Protein AF-A0A5K1AXX7-F1 (afdb_monomer_lite)

Structure (mmCIF, N/CA/C/O backbone):
data_AF-A0A5K1AXX7-F1
#
_entry.id   AF-A0A5K1AXX7-F1
#
loop_
_atom_site.group_PDB
_atom_site.id
_atom_site.type_symbol
_atom_site.label_atom_id
_atom_site.label_alt_id
_atom_site.label_comp_id
_atom_site.label_asym_id
_atom_site.label_entity_id
_atom_site.label_seq_id
_atom_site.pdbx_PDB_ins_code
_atom_site.Cartn_x
_atom_site.Cartn_y
_atom_site.Cartn_z
_atom_site.occupancy
_atom_site.B_iso_or_equiv
_atom_site.auth_seq_id
_atom_site.auth_comp_id
_atom_site.auth_asym_id
_atom_site.auth_atom_id
_atom_site.pdbx_PDB_model_num
ATOM 1 N N . PHE A 1 1 ? 15.772 4.964 -3.362 1.00 61.16 1 PHE A N 1
ATOM 2 C CA . PHE A 1 1 ? 14.505 5.700 -3.145 1.00 61.16 1 PHE A CA 1
ATOM 3 C C . PHE A 1 1 ? 13.289 4.773 -3.118 1.00 61.16 1 PHE A C 1
ATOM 5 O O . PHE A 1 1 ? 12.456 4.958 -2.246 1.00 61.16 1 PHE A O 1
ATOM 12 N N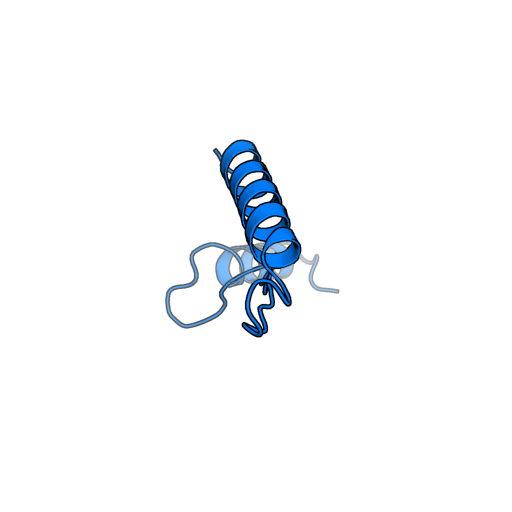 . GLU A 1 2 ? 13.195 3.769 -4.002 1.00 69.69 2 GLU A N 1
ATOM 13 C CA . GLU A 1 2 ? 12.137 2.731 -3.986 1.00 69.69 2 GLU A CA 1
ATOM 14 C C . GLU A 1 2 ? 11.993 1.999 -2.639 1.00 69.69 2 GLU A C 1
ATOM 16 O O . GLU A 1 2 ? 10.887 1.855 -2.131 1.00 69.69 2 GLU A O 1
ATOM 21 N N . GLU A 1 3 ? 13.111 1.594 -2.035 1.00 74.75 3 GLU A N 1
ATOM 22 C CA . GLU A 1 3 ? 13.129 0.861 -0.761 1.00 74.75 3 GLU A CA 1
ATOM 23 C C . GLU A 1 3 ? 12.511 1.683 0.384 1.00 74.75 3 GLU A C 1
ATOM 25 O O . GLU A 1 3 ? 11.537 1.261 0.997 1.00 74.75 3 GLU A O 1
ATOM 30 N N . VAL A 1 4 ? 12.955 2.935 0.548 1.00 87.12 4 VAL A N 1
ATOM 31 C CA . VAL A 1 4 ? 12.407 3.887 1.534 1.00 87.12 4 VAL A CA 1
ATOM 32 C C . VAL A 1 4 ? 10.909 4.144 1.323 1.00 87.12 4 VAL A C 1
ATOM 34 O O . VAL A 1 4 ? 10.154 4.274 2.283 1.00 87.12 4 VAL A O 1
ATOM 37 N N . HIS A 1 5 ? 10.456 4.221 0.070 1.00 84.00 5 HIS A N 1
ATOM 38 C CA . HIS A 1 5 ? 9.042 4.422 -0.249 1.00 84.00 5 HIS A CA 1
ATOM 39 C C . HIS A 1 5 ? 8.185 3.204 0.128 1.00 84.00 5 HIS A C 1
ATOM 41 O O . HIS A 1 5 ? 7.077 3.370 0.640 1.00 84.00 5 HIS A O 1
ATOM 47 N N . ASN A 1 6 ? 8.690 1.989 -0.091 1.00 86.25 6 ASN A N 1
ATOM 48 C CA . ASN A 1 6 ? 8.000 0.761 0.300 1.00 86.25 6 ASN A CA 1
ATOM 49 C C . ASN A 1 6 ? 7.952 0.590 1.821 1.00 86.25 6 ASN A C 1
ATOM 51 O O . ASN A 1 6 ? 6.891 0.252 2.349 1.00 86.25 6 ASN A O 1
ATOM 55 N N . ASP A 1 7 ? 9.040 0.904 2.521 1.00 91.56 7 ASP A N 1
ATOM 56 C CA . ASP A 1 7 ? 9.076 0.877 3.984 1.00 91.56 7 ASP A CA 1
ATOM 57 C C . ASP A 1 7 ? 8.077 1.864 4.584 1.00 91.56 7 ASP A C 1
ATOM 59 O O . ASP A 1 7 ? 7.327 1.524 5.501 1.00 91.56 7 ASP A O 1
ATOM 63 N N . LEU A 1 8 ? 8.002 3.077 4.028 1.00 92.31 8 LEU A N 1
ATOM 64 C CA . LEU A 1 8 ? 7.053 4.084 4.492 1.00 92.31 8 LEU A CA 1
ATOM 65 C C . LEU A 1 8 ? 5.599 3.646 4.259 1.00 92.31 8 LEU A C 1
ATOM 67 O O . LEU A 1 8 ? 4.753 3.839 5.133 1.00 92.31 8 LEU A O 1
ATOM 71 N N . LYS A 1 9 ? 5.302 3.009 3.117 1.00 91.12 9 LYS A N 1
ATOM 72 C CA . LYS A 1 9 ? 3.978 2.418 2.857 1.00 91.12 9 LYS A CA 1
ATOM 73 C C . LYS A 1 9 ? 3.625 1.343 3.884 1.00 91.12 9 LYS A C 1
ATOM 75 O O . LYS A 1 9 ? 2.502 1.344 4.379 1.00 91.12 9 LYS A O 1
ATOM 80 N N . ALA A 1 10 ? 4.565 0.459 4.220 1.00 92.88 10 ALA A N 1
ATOM 81 C CA . ALA A 1 10 ? 4.345 -0.598 5.206 1.00 92.88 10 ALA A CA 1
ATOM 82 C C . ALA A 1 10 ? 4.092 -0.031 6.615 1.00 92.88 10 ALA A C 1
ATOM 84 O O . ALA A 1 10 ? 3.207 -0.499 7.338 1.00 92.88 10 ALA A O 1
ATOM 85 N N . GLN A 1 11 ? 4.822 1.021 6.995 1.00 95.12 11 GLN A N 1
ATOM 86 C CA . GLN A 1 11 ? 4.593 1.730 8.256 1.00 95.12 11 GLN A CA 1
ATOM 87 C C . GLN A 1 11 ? 3.207 2.385 8.290 1.00 95.12 11 GLN A C 1
ATOM 89 O O . GLN A 1 11 ? 2.478 2.231 9.268 1.00 95.12 11 GLN A O 1
ATOM 94 N N . ALA A 1 12 ? 2.806 3.064 7.211 1.00 94.69 12 ALA A N 1
ATOM 95 C CA . ALA A 1 12 ? 1.487 3.684 7.108 1.00 94.69 12 ALA A CA 1
ATOM 96 C C . ALA A 1 12 ? 0.351 2.650 7.179 1.00 94.69 12 ALA A C 1
ATOM 98 O O . ALA A 1 12 ? -0.625 2.856 7.897 1.00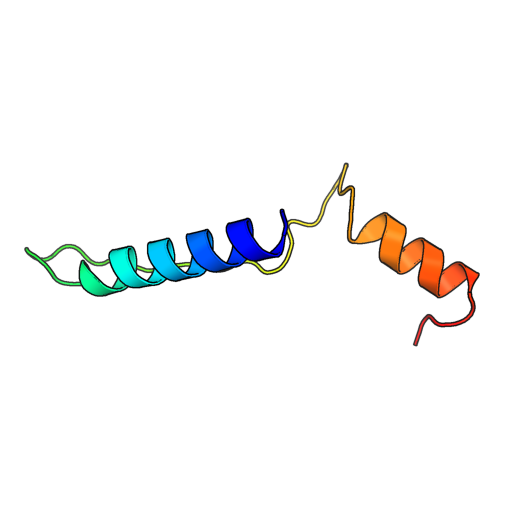 94.69 12 ALA A O 1
ATOM 99 N N . GLU A 1 13 ? 0.492 1.518 6.487 1.00 96.12 13 GLU A N 1
ATOM 100 C CA . GLU A 1 13 ? -0.452 0.398 6.558 1.00 96.12 13 GLU A CA 1
ATOM 101 C C . GLU A 1 13 ? -0.601 -0.121 7.992 1.00 96.12 13 GLU A C 1
ATOM 103 O O . GLU A 1 13 ? -1.720 -0.260 8.485 1.00 96.12 13 GLU A O 1
ATOM 108 N N . THR A 1 14 ? 0.518 -0.314 8.694 1.00 96.50 14 THR A N 1
ATOM 109 C CA . THR A 1 14 ? 0.517 -0.746 10.099 1.00 96.50 14 THR A CA 1
ATOM 110 C C . THR A 1 14 ? -0.257 0.232 10.985 1.00 96.50 14 THR A C 1
ATOM 112 O O . THR A 1 14 ? -1.091 -0.189 11.787 1.00 96.50 14 THR A O 1
ATOM 115 N N . LEU A 1 15 ? -0.036 1.540 10.814 1.00 96.81 15 LEU A N 1
ATOM 116 C CA . LEU A 1 15 ? -0.734 2.574 11.582 1.00 96.81 15 LEU A CA 1
ATOM 117 C C . LEU A 1 15 ? -2.245 2.558 11.319 1.00 96.81 15 LEU A C 1
ATOM 119 O O . LEU A 1 15 ? -3.031 2.553 12.267 1.00 96.81 15 LEU A O 1
ATOM 123 N N . VAL A 1 16 ? -2.663 2.494 10.053 1.00 96.38 16 VAL A N 1
ATOM 124 C CA . VAL A 1 16 ? -4.086 2.485 9.680 1.00 96.38 16 VAL A CA 1
ATOM 125 C C . VAL A 1 16 ? -4.796 1.256 10.238 1.00 96.38 16 VAL A C 1
ATOM 127 O O . VAL A 1 16 ? -5.889 1.387 10.787 1.00 96.38 16 VAL A O 1
ATOM 130 N N . LEU A 1 17 ? -4.175 0.079 10.141 1.00 96.00 17 LEU A N 1
ATOM 131 C CA . LEU A 1 17 ? -4.735 -1.158 10.684 1.00 96.00 17 LEU A CA 1
ATOM 132 C C . LEU A 1 17 ? -4.808 -1.130 12.214 1.00 96.00 17 LEU A C 1
ATOM 134 O O . LEU A 1 17 ? -5.783 -1.619 12.779 1.00 96.00 17 LEU A O 1
ATOM 138 N N . SER A 1 18 ? -3.826 -0.519 12.885 1.00 96.00 18 SER A N 1
ATOM 139 C CA . SER A 1 18 ? -3.837 -0.379 14.348 1.00 96.00 18 SER A CA 1
ATOM 140 C C . SER A 1 18 ? -4.958 0.530 14.864 1.00 96.00 18 SER A C 1
ATOM 1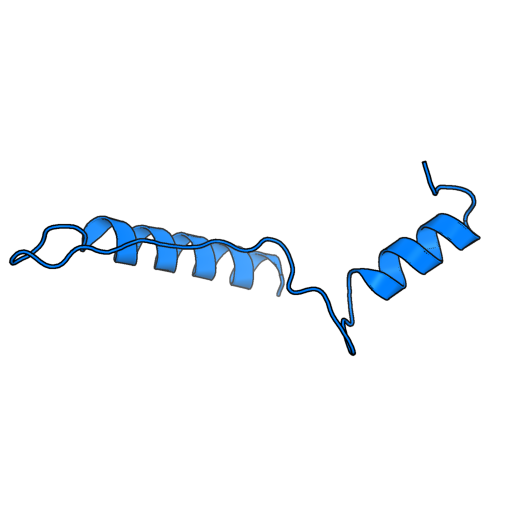42 O O . SER A 1 18 ? -5.437 0.342 15.977 1.00 96.00 18 SER A O 1
ATOM 144 N N . ALA A 1 19 ? -5.406 1.484 14.042 1.00 96.69 19 ALA A N 1
ATOM 145 C CA . ALA A 1 19 ?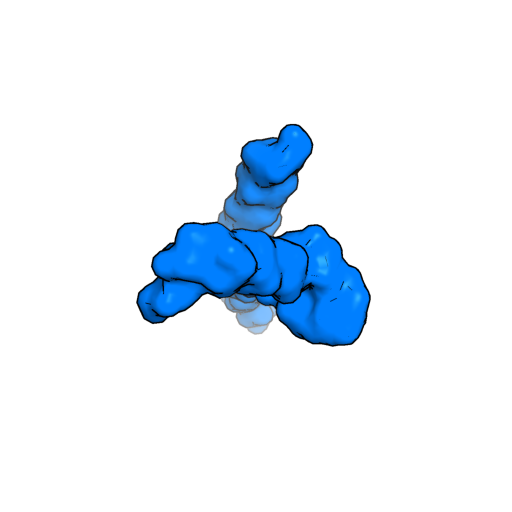 -6.518 2.375 14.355 1.00 96.69 19 ALA A CA 1
ATOM 146 C C . ALA A 1 19 ? -7.899 1.748 14.082 1.00 96.69 19 ALA A C 1
ATOM 148 O O . ALA A 1 19 ? -8.920 2.377 14.360 1.00 96.69 19 ALA A O 1
ATOM 149 N N . ASN A 1 20 ? -7.961 0.533 13.525 1.00 97.44 20 ASN A N 1
ATOM 150 C CA . ASN A 1 20 ? -9.234 -0.096 13.200 1.00 97.44 20 ASN A CA 1
ATOM 151 C C . ASN A 1 20 ? -10.030 -0.417 14.471 1.00 97.44 20 ASN A C 1
ATOM 153 O O . ASN A 1 20 ? -9.512 -1.020 15.408 1.00 97.44 20 ASN A O 1
ATOM 157 N N . SER A 1 21 ? -11.320 -0.091 14.462 1.00 95.50 21 SER A N 1
ATOM 158 C CA . SER A 1 21 ? -12.262 -0.282 15.574 1.00 95.50 21 SER A CA 1
ATOM 159 C C . SER A 1 21 ? -11.971 0.549 16.831 1.00 95.50 21 SER A C 1
ATOM 161 O O . SER A 1 21 ? -12.649 0.366 17.843 1.00 95.50 21 SER A O 1
ATOM 163 N N . VAL A 1 22 ? -11.030 1.496 16.773 1.00 96.56 22 VAL A N 1
ATOM 164 C CA . VAL A 1 22 ? -10.860 2.509 17.823 1.00 96.56 22 VAL A CA 1
ATOM 165 C C . VAL A 1 22 ? -12.042 3.475 17.751 1.00 96.56 22 VAL A C 1
ATOM 167 O O . VAL A 1 22 ? -12.375 3.974 16.678 1.00 96.56 22 VAL A O 1
ATOM 170 N N . ASP A 1 23 ? -12.720 3.685 18.880 1.00 95.62 23 ASP A N 1
ATOM 171 C CA . ASP A 1 23 ? -13.889 4.570 19.009 1.00 95.62 23 ASP A CA 1
ATOM 172 C C . ASP A 1 23 ? -15.020 4.301 17.991 1.00 95.62 23 ASP A C 1
ATOM 174 O O . ASP A 1 23 ? -15.792 5.189 17.633 1.00 95.62 23 ASP A O 1
ATOM 178 N N . GLY A 1 24 ? -15.132 3.058 17.508 1.00 94.94 24 GLY A N 1
ATOM 179 C CA . GLY A 1 24 ? -16.137 2.656 16.519 1.00 94.94 24 GLY A CA 1
ATOM 180 C C . GLY A 1 24 ? -15.818 3.044 15.067 1.00 94.94 24 GLY A C 1
ATOM 181 O O . GLY A 1 24 ? -16.648 2.799 14.191 1.00 94.94 24 GLY A O 1
ATOM 182 N N . LEU A 1 25 ? -14.635 3.603 14.780 1.00 95.56 25 LEU A N 1
ATOM 183 C CA . LEU A 1 25 ? -14.185 3.878 13.413 1.00 95.56 25 LEU A CA 1
ATOM 184 C C . LEU A 1 25 ? -13.640 2.607 12.754 1.00 95.56 25 LEU A C 1
ATOM 186 O O . LEU A 1 25 ? -12.702 1.987 13.248 1.00 95.56 25 LEU A O 1
ATOM 190 N N . VAL A 1 26 ? -14.182 2.246 11.592 1.00 97.06 26 VAL A N 1
ATOM 191 C CA . VAL A 1 26 ? -13.646 1.152 10.772 1.00 97.06 26 VAL A CA 1
ATOM 192 C C . VAL A 1 26 ? -12.626 1.710 9.787 1.00 97.06 26 VAL A C 1
ATOM 194 O O . VAL A 1 26 ? -12.909 2.665 9.063 1.00 97.06 26 VAL A O 1
ATOM 197 N N . THR A 1 27 ? -11.449 1.095 9.735 1.00 97.00 27 THR A N 1
ATOM 198 C CA . THR A 1 27 ? -10.365 1.475 8.828 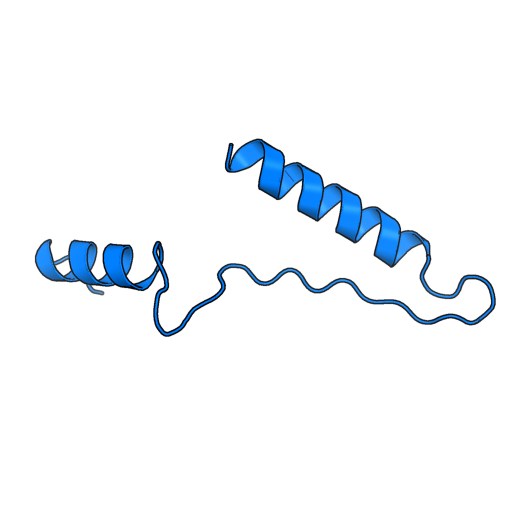1.00 97.00 27 THR A CA 1
ATOM 199 C C . THR A 1 27 ? -9.916 0.283 7.985 1.00 97.00 27 THR A C 1
ATOM 201 O O . THR A 1 27 ? -10.098 -0.882 8.339 1.00 97.00 27 THR A O 1
ATOM 204 N N . CYS A 1 28 ? -9.326 0.574 6.828 1.00 95.69 28 CYS A N 1
ATOM 205 C CA . CYS A 1 28 ? -8.651 -0.413 5.994 1.00 95.69 28 CYS A CA 1
ATOM 206 C C . CYS A 1 28 ? -7.451 0.236 5.301 1.00 95.69 28 CYS A C 1
ATOM 208 O O . CYS A 1 28 ? -7.447 1.445 5.061 1.00 95.69 28 CYS A O 1
ATOM 210 N N . ALA A 1 29 ? -6.441 -0.564 4.973 1.00 95.12 29 ALA A N 1
ATOM 211 C CA . ALA A 1 29 ? -5.277 -0.122 4.221 1.00 95.12 29 ALA A CA 1
ATOM 212 C C . ALA A 1 29 ? -5.250 -0.829 2.861 1.00 95.12 29 ALA A C 1
ATOM 214 O O . ALA A 1 29 ? -5.320 -2.054 2.786 1.00 95.12 29 ALA A O 1
ATOM 215 N N . LEU A 1 30 ? -5.160 -0.053 1.779 1.00 90.62 30 LEU A N 1
ATOM 216 C CA . LEU A 1 30 ? -5.013 -0.575 0.422 1.00 90.62 30 LEU A CA 1
ATOM 217 C C . LEU A 1 30 ? -3.569 -0.379 -0.027 1.00 90.62 30 LEU A C 1
ATOM 219 O O . LEU A 1 30 ? -3.066 0.745 -0.020 1.00 90.62 30 LEU A O 1
ATOM 223 N N . ARG A 1 31 ? -2.923 -1.460 -0.475 1.00 83.31 31 ARG A N 1
ATOM 224 C CA . ARG A 1 31 ? -1.553 -1.416 -0.998 1.00 83.31 31 ARG A CA 1
ATOM 225 C C . ARG A 1 31 ? -1.519 -1.756 -2.490 1.00 83.31 31 ARG A C 1
ATOM 227 O O . ARG A 1 31 ? -1.151 -2.873 -2.859 1.00 83.31 31 ARG A O 1
ATOM 234 N N . PRO A 1 32 ? -1.919 -0.822 -3.373 1.00 76.25 32 PRO A N 1
ATOM 235 C CA . PRO A 1 32 ? -1.803 -1.037 -4.808 1.00 76.25 32 PRO A CA 1
ATOM 236 C C . PRO A 1 32 ? -0.325 -1.195 -5.189 1.00 76.25 32 PRO A C 1
ATOM 238 O O . PRO A 1 32 ? 0.526 -0.412 -4.762 1.00 76.25 32 PRO A O 1
ATOM 241 N N . ALA A 1 33 ? -0.028 -2.228 -5.980 1.00 73.38 33 ALA A N 1
ATOM 242 C CA . ALA A 1 33 ? 1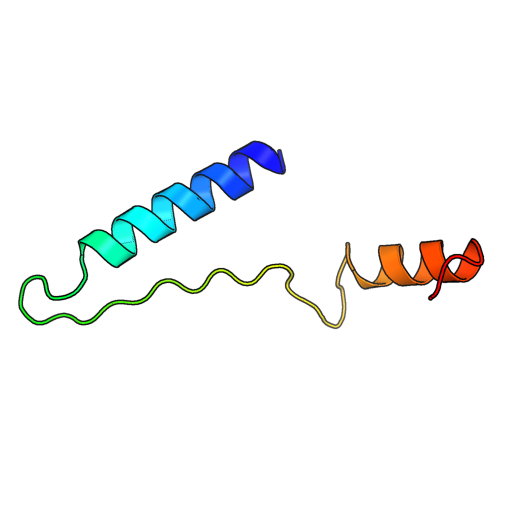.336 -2.557 -6.387 1.00 73.38 33 ALA A CA 1
ATOM 243 C C . ALA A 1 33 ? 1.909 -1.504 -7.348 1.00 73.38 33 ALA A C 1
ATOM 245 O O . ALA A 1 33 ? 2.962 -0.949 -7.065 1.00 73.38 33 ALA A O 1
ATOM 246 N N . ASN A 1 34 ? 1.178 -1.183 -8.422 1.00 72.88 34 ASN A N 1
ATOM 247 C CA . ASN A 1 34 ? 1.501 -0.123 -9.377 1.00 72.88 34 ASN A CA 1
ATOM 248 C C . ASN A 1 34 ? 0.223 0.604 -9.806 1.00 72.88 34 ASN A C 1
ATOM 250 O O . ASN A 1 34 ? -0.823 -0.020 -9.991 1.00 72.88 34 ASN A O 1
ATOM 254 N N . VAL A 1 35 ? 0.326 1.918 -10.000 1.00 73.25 35 VAL A N 1
ATOM 255 C CA . VAL A 1 35 ? -0.719 2.707 -10.659 1.00 73.25 35 VAL A CA 1
ATOM 256 C C . VAL A 1 35 ? -0.477 2.602 -12.158 1.00 73.25 35 VAL A C 1
ATOM 258 O O . VAL A 1 35 ? 0.548 3.068 -12.642 1.00 73.25 35 VAL A O 1
ATOM 261 N N . PHE A 1 36 ? -1.399 1.963 -12.872 1.00 78.12 36 PHE A N 1
ATOM 262 C CA . PHE A 1 36 ? -1.332 1.810 -14.322 1.00 78.12 36 PHE A CA 1
ATOM 263 C C . PHE A 1 36 ? -2.273 2.804 -15.008 1.00 78.12 36 PHE A C 1
ATOM 265 O O . PHE A 1 36 ? -3.328 3.145 -14.471 1.00 78.12 36 PHE A O 1
ATOM 272 N N . GLY A 1 37 ? -1.916 3.256 -16.210 1.00 81.06 37 GLY A N 1
ATOM 273 C CA . GLY A 1 37 ? -2.766 4.151 -16.993 1.00 81.06 37 GLY A CA 1
ATOM 274 C C . GLY A 1 37 ? -2.002 5.045 -17.963 1.00 81.06 37 GLY A C 1
ATOM 275 O O . GLY A 1 37 ? -0.812 4.859 -18.223 1.00 81.06 37 GLY A O 1
ATOM 276 N N . LEU A 1 38 ? -2.709 6.025 -18.525 1.00 80.00 38 LEU A N 1
ATOM 277 C CA . LEU A 1 38 ? -2.119 6.999 -19.437 1.00 80.00 38 LEU A CA 1
ATOM 278 C C . LEU A 1 38 ? -1.061 7.829 -18.693 1.00 80.00 38 LEU A C 1
ATOM 280 O O . LEU A 1 38 ? -1.373 8.479 -17.700 1.00 80.00 38 LEU A O 1
ATOM 284 N N . GLY A 1 39 ? 0.181 7.801 -19.179 1.00 80.88 39 GLY A N 1
ATOM 285 C CA . GLY A 1 39 ? 1.315 8.470 -18.533 1.00 80.88 39 GLY A CA 1
ATOM 286 C C . GLY A 1 39 ? 2.076 7.620 -17.511 1.00 80.88 39 GLY A C 1
ATOM 287 O O . GLY A 1 39 ? 2.948 8.160 -16.840 1.00 80.88 39 GLY A O 1
ATOM 288 N N . ASP A 1 40 ? 1.790 6.317 -17.400 1.00 84.56 40 ASP A N 1
ATOM 289 C CA . ASP A 1 40 ? 2.547 5.396 -16.544 1.00 84.56 40 ASP A CA 1
ATOM 290 C C . ASP A 1 40 ? 4.037 5.337 -16.952 1.00 84.56 40 ASP A C 1
ATOM 292 O O . ASP A 1 40 ? 4.356 4.867 -18.053 1.00 84.56 40 ASP A O 1
ATOM 296 N N . PRO A 1 41 ? 4.963 5.786 -16.083 1.00 80.88 41 PRO A N 1
ATOM 297 C CA . PRO A 1 41 ? 6.383 5.832 -16.405 1.00 80.88 41 PRO A CA 1
ATOM 298 C C . PRO A 1 41 ? 7.107 4.498 -16.162 1.00 80.88 41 PRO A C 1
ATOM 300 O O . PRO A 1 41 ? 8.289 4.391 -16.488 1.00 80.88 41 PRO A O 1
ATOM 303 N N . TYR A 1 42 ? 6.437 3.483 -15.607 1.00 83.38 42 TYR A N 1
ATOM 304 C CA . TYR A 1 42 ? 7.062 2.239 -15.160 1.00 83.38 42 TYR A CA 1
ATOM 305 C C . TYR A 1 42 ? 6.525 1.004 -15.889 1.00 83.38 42 TYR A C 1
ATOM 307 O O . TYR A 1 42 ? 7.300 0.318 -16.561 1.00 83.38 42 TYR A O 1
ATOM 315 N N . LEU A 1 43 ? 5.224 0.699 -15.800 1.00 86.56 43 LEU A N 1
ATOM 316 C CA . LEU A 1 43 ? 4.695 -0.589 -16.273 1.00 86.56 43 LEU A CA 1
ATOM 317 C C . LEU A 1 43 ? 4.710 -0.688 -17.799 1.00 86.56 43 LEU A C 1
ATOM 319 O O . LEU A 1 43 ? 5.202 -1.673 -18.348 1.00 86.56 43 LEU A O 1
ATOM 323 N N . LEU A 1 44 ? 4.194 0.328 -18.497 1.00 87.06 44 LEU A N 1
ATOM 324 C CA . LEU A 1 44 ? 4.139 0.311 -19.961 1.00 87.06 44 LEU A CA 1
ATOM 325 C C . LEU A 1 44 ? 5.539 0.289 -20.594 1.00 87.06 44 LEU A C 1
ATOM 327 O O . LEU A 1 44 ? 5.764 -0.552 -21.474 1.00 87.06 44 LEU A O 1
ATOM 331 N N . PRO A 1 45 ? 6.512 1.115 -20.156 1.00 88.50 45 PRO A N 1
ATOM 332 C CA . PRO A 1 45 ? 7.884 1.017 -20.648 1.00 88.50 45 PRO A CA 1
ATOM 333 C C . PRO A 1 45 ? 8.518 -0.345 -20.368 1.00 88.50 45 PRO A C 1
ATOM 335 O O . PRO A 1 45 ? 9.152 -0.912 -21.262 1.00 88.50 45 PRO A O 1
ATOM 338 N N . LEU A 1 46 ? 8.304 -0.904 -19.171 1.00 88.31 46 LEU A N 1
ATOM 339 C CA . LEU A 1 46 ? 8.812 -2.224 -18.810 1.00 88.31 46 LEU A CA 1
ATOM 340 C C . LEU A 1 46 ? 8.262 -3.296 -19.753 1.00 88.31 46 LEU A C 1
ATOM 342 O O . LEU A 1 46 ? 9.051 -3.979 -20.405 1.00 88.31 46 LEU A O 1
ATOM 346 N N . ILE A 1 47 ? 6.938 -3.402 -19.893 1.00 88.94 47 ILE A N 1
ATOM 347 C CA . ILE A 1 47 ? 6.293 -4.394 -20.767 1.00 88.94 47 ILE A CA 1
ATOM 348 C C . ILE A 1 47 ? 6.779 -4.230 -22.210 1.00 88.94 47 ILE A C 1
ATOM 350 O O . ILE A 1 47 ? 7.173 -5.205 -22.849 1.00 88.94 47 ILE A O 1
ATOM 354 N N . THR A 1 48 ? 6.833 -2.993 -22.707 1.00 89.81 48 THR A N 1
ATOM 355 C CA . THR A 1 48 ? 7.296 -2.707 -24.070 1.00 89.81 48 THR A CA 1
ATOM 356 C C . THR A 1 48 ? 8.753 -3.132 -24.269 1.00 89.81 48 THR A C 1
ATOM 358 O O . THR A 1 48 ? 9.094 -3.711 -25.300 1.00 89.81 48 THR A O 1
ATOM 361 N N . SER A 1 49 ? 9.625 -2.879 -23.288 1.00 92.31 49 SER A N 1
ATOM 362 C CA . SER A 1 49 ? 11.034 -3.285 -23.346 1.00 92.31 49 SER A CA 1
ATOM 363 C C . SER A 1 49 ? 11.211 -4.806 -23.316 1.00 92.31 49 SER A C 1
ATOM 365 O O . SER A 1 49 ? 12.001 -5.341 -24.094 1.00 92.31 49 SER A O 1
ATOM 367 N N . GLN A 1 50 ? 10.440 -5.519 -22.488 1.00 94.62 50 GLN A N 1
ATOM 368 C CA . GLN A 1 50 ? 10.488 -6.980 -22.404 1.00 94.62 50 GLN A CA 1
ATOM 369 C C . GLN A 1 50 ? 9.949 -7.630 -23.679 1.00 94.62 50 GLN A C 1
ATOM 371 O O . GLN A 1 50 ? 10.559 -8.569 -24.188 1.00 94.62 50 GLN A O 1
ATOM 376 N N . ALA A 1 51 ? 8.869 -7.088 -24.247 1.00 94.19 51 ALA A N 1
ATOM 377 C CA . ALA A 1 51 ? 8.338 -7.533 -25.531 1.00 94.19 51 ALA A CA 1
ATOM 378 C C . ALA A 1 51 ? 9.360 -7.342 -26.662 1.00 94.19 51 ALA A C 1
ATOM 380 O O . ALA A 1 51 ? 9.646 -8.286 -27.397 1.00 94.19 51 ALA A O 1
ATOM 381 N N . LYS A 1 52 ? 9.998 -6.164 -26.750 1.00 93.19 52 LYS A N 1
ATOM 382 C CA . LYS A 1 52 ? 11.085 -5.907 -27.716 1.00 93.19 52 LYS A CA 1
ATOM 383 C C . LYS A 1 52 ? 12.280 -6.846 -27.533 1.00 93.19 52 LYS A C 1
ATOM 385 O O . LYS A 1 52 ? 12.940 -7.182 -28.508 1.00 93.19 52 LYS A O 1
ATOM 390 N N . ALA A 1 53 ? 12.549 -7.283 -26.305 1.00 94.94 53 ALA A N 1
ATOM 391 C CA . ALA A 1 53 ? 13.604 -8.243 -25.998 1.00 94.94 53 ALA A CA 1
ATOM 392 C C . ALA A 1 53 ? 13.206 -9.714 -26.242 1.00 94.94 53 ALA A C 1
ATOM 394 O O . ALA A 1 53 ? 13.983 -10.608 -25.908 1.00 94.94 53 ALA A O 1
ATOM 395 N N . GLY A 1 54 ? 12.007 -9.984 -26.774 1.00 92.56 54 GLY A N 1
ATOM 396 C CA . GLY A 1 54 ? 11.501 -11.343 -26.990 1.00 92.56 54 GLY A CA 1
ATOM 397 C C . GLY A 1 54 ? 11.164 -12.090 -25.695 1.00 92.56 54 GLY A C 1
ATOM 398 O O . GLY A 1 54 ? 11.111 -13.316 -25.685 1.00 92.56 54 GLY A O 1
ATOM 399 N N . ARG A 1 55 ? 10.965 -11.363 -24.588 1.00 87.25 55 ARG A N 1
ATOM 400 C CA . ARG A 1 55 ? 10.675 -11.906 -23.250 1.00 87.25 55 ARG A CA 1
ATOM 401 C C . ARG A 1 55 ? 9.222 -11.707 -22.821 1.00 87.25 55 ARG A C 1
ATOM 403 O O . ARG A 1 55 ? 8.907 -11.898 -21.652 1.00 87.25 55 ARG A O 1
ATOM 410 N N . SER A 1 56 ? 8.337 -11.328 -23.743 1.00 73.81 56 SER A N 1
ATOM 411 C CA . SER A 1 56 ? 6.894 -11.365 -23.502 1.00 73.81 56 SER A CA 1
ATOM 412 C C . SER A 1 56 ? 6.436 -12.824 -23.488 1.00 73.81 56 SER A C 1
ATOM 414 O O . SER A 1 56 ? 6.257 -13.425 -24.549 1.00 73.81 56 SER A O 1
ATOM 416 N N . LYS A 1 57 ? 6.312 -13.406 -22.298 1.00 58.56 57 LYS A N 1
ATOM 417 C CA . LYS A 1 57 ? 5.555 -14.637 -22.074 1.00 58.56 57 LYS A CA 1
ATOM 418 C C . LYS A 1 57 ? 4.300 -14.307 -21.292 1.00 58.56 57 LYS A C 1
ATOM 420 O O . LYS A 1 57 ? 4.403 -13.434 -20.403 1.00 58.56 57 LYS A O 1
#

pLDDT: mean 87.8, std 9.36, range [58.56, 97.44]

Organism: NCBI:txid210225

InterPro domains:
  IPR002225 3-beta hydroxysteroid dehydrogenase/isomerase [PF01073] (2-55)
  IPR036291 NAD(P)-binding domain superfamily [SSF51735] (8-55)

Radius of gyration: 17.2 Å; chains: 1; bounding box: 31×23×47 Å

Foldseek 3Di:
DVVVVVVVLVVVQVVQVVCACPVHDHGHRDDDPADDDDPGPPDVVVQVVCVVVVNND

Secondary structure (DSSP, 8-state):
-HHHHHHHHHHHHHHHHHTTTGGG--------S---STT-SSHHHHHHHHHHTT---

Sequence (57 aa):
FEEVHNDLKAQAETLVLSANSVDGLVTCALRPANVFGLGDPYLLPLITSQAKAGRSK